Protein AF-A0A9D1DK27-F1 (afdb_monomer_lite)

Organism: NCBI:txid2840923

Secondary structure (DSSP, 8-state):
-HHHHHHHHHHHT--PPPBTTB-HHHHHHHHHHHHHHHHHHHHHHTT---

Structure (mmCIF, N/CA/C/O backbone):
data_AF-A0A9D1DK27-F1
#
_entry.id   AF-A0A9D1DK27-F1
#
loop_
_atom_site.group_PDB
_atom_site.id
_atom_site.type_symbol
_atom_site.label_atom_id
_atom_site.label_alt_id
_atom_site.label_comp_id
_atom_site.label_asym_id
_atom_site.label_entity_id
_atom_site.label_seq_id
_atom_site.pdbx_PDB_ins_code
_atom_site.Cartn_x
_atom_site.Cartn_y
_atom_site.Cartn_z
_atom_site.occupancy
_atom_site.B_iso_or_equiv
_atom_site.auth_seq_id
_atom_site.auth_comp_id
_atom_site.auth_asym_id
_atom_site.auth_atom_id
_atom_site.pdbx_PDB_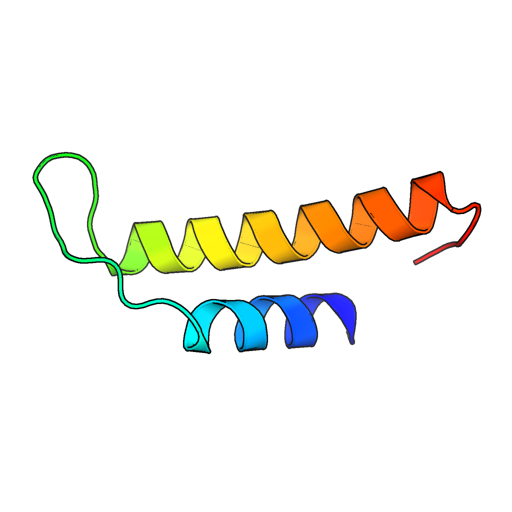model_num
ATOM 1 N N . GLU A 1 1 ? -2.723 -8.528 10.568 1.00 72.75 1 GLU A N 1
ATOM 2 C CA . GLU A 1 1 ? -2.395 -9.409 9.422 1.00 72.75 1 GLU A CA 1
ATOM 3 C C . GLU A 1 1 ? -3.203 -9.044 8.174 1.00 72.75 1 GLU A C 1
ATOM 5 O O . GLU A 1 1 ? -2.608 -8.636 7.182 1.00 72.75 1 GLU A O 1
ATOM 10 N N . THR A 1 2 ? -4.536 -9.006 8.268 1.00 89.88 2 THR A N 1
ATOM 11 C CA . THR A 1 2 ? -5.473 -8.682 7.171 1.00 89.88 2 THR A CA 1
ATOM 12 C C . THR A 1 2 ? -5.165 -7.387 6.406 1.00 89.88 2 THR A C 1
ATOM 14 O O . THR A 1 2 ? -5.194 -7.370 5.180 1.00 89.88 2 THR A O 1
ATOM 17 N N . ALA A 1 3 ? -4.806 -6.293 7.090 1.00 93.38 3 ALA A N 1
ATOM 18 C CA . ALA A 1 3 ? -4.498 -5.027 6.413 1.00 93.38 3 ALA A CA 1
ATOM 19 C C . ALA A 1 3 ? -3.251 -5.110 5.506 1.00 93.38 3 ALA A C 1
ATOM 21 O O . ALA A 1 3 ? -3.182 -4.439 4.477 1.00 93.38 3 ALA A O 1
ATOM 22 N N . ARG A 1 4 ? -2.269 -5.953 5.859 1.00 95.00 4 ARG A N 1
ATOM 23 C CA . ARG A 1 4 ? -1.080 -6.198 5.025 1.00 95.00 4 ARG A CA 1
ATOM 24 C C . ARG A 1 4 ? -1.413 -7.071 3.817 1.00 95.00 4 ARG A C 1
ATOM 26 O O . ARG A 1 4 ? -0.874 -6.843 2.742 1.00 95.00 4 ARG A O 1
ATOM 33 N N . GLU A 1 5 ? -2.302 -8.044 3.975 1.00 96.31 5 GLU A N 1
ATOM 34 C CA . GLU A 1 5 ? -2.789 -8.861 2.857 1.00 96.31 5 GLU A CA 1
ATOM 35 C C . GLU A 1 5 ? -3.589 -8.032 1.856 1.00 96.31 5 GLU A C 1
ATOM 37 O O . GLU A 1 5 ? -3.338 -8.124 0.657 1.00 96.31 5 GLU A O 1
ATOM 42 N N . PHE A 1 6 ? -4.471 -7.158 2.348 1.00 96.06 6 PHE A N 1
ATOM 43 C CA . PHE A 1 6 ? -5.180 -6.185 1.520 1.00 96.06 6 PHE A CA 1
ATOM 44 C C . PHE A 1 6 ? -4.209 -5.330 0.698 1.00 96.06 6 PHE A C 1
ATOM 46 O O . PHE A 1 6 ? -4.369 -5.192 -0.513 1.00 96.06 6 PHE A O 1
ATOM 53 N N . ALA A 1 7 ? -3.172 -4.791 1.343 1.00 97.25 7 ALA A N 1
ATOM 54 C CA . ALA A 1 7 ? -2.178 -3.965 0.673 1.00 97.25 7 ALA A CA 1
ATOM 55 C C . ALA A 1 7 ? -1.443 -4.719 -0.447 1.00 97.25 7 ALA A C 1
ATOM 57 O O . ALA A 1 7 ? -1.280 -4.177 -1.539 1.00 97.25 7 ALA A O 1
ATOM 58 N N . ARG A 1 8 ? -1.062 -5.982 -0.212 1.00 96.38 8 ARG A N 1
ATOM 59 C CA . ARG A 1 8 ? -0.457 -6.839 -1.245 1.00 96.38 8 ARG A CA 1
ATOM 60 C C . ARG A 1 8 ? -1.407 -7.101 -2.410 1.00 96.38 8 ARG A C 1
ATOM 62 O O . ARG A 1 8 ? -0.975 -7.055 -3.558 1.00 96.38 8 ARG A O 1
ATOM 69 N N . ALA A 1 9 ? -2.686 -7.346 -2.131 1.00 97.12 9 ALA A N 1
ATOM 70 C CA . ALA A 1 9 ? -3.692 -7.552 -3.169 1.00 97.12 9 ALA A CA 1
ATOM 71 C C . ALA A 1 9 ? -3.897 -6.290 -4.025 1.00 97.12 9 ALA A C 1
ATOM 73 O O . ALA A 1 9 ? -3.965 -6.387 -5.245 1.00 97.12 9 ALA A O 1
ATOM 74 N N . ALA A 1 10 ? -3.897 -5.101 -3.414 1.00 95.88 10 ALA A N 1
ATOM 75 C CA . ALA A 1 10 ? -4.059 -3.833 -4.130 1.00 95.88 10 ALA A CA 1
ATOM 76 C C . ALA A 1 10 ? -2.968 -3.585 -5.190 1.00 95.88 10 ALA A C 1
ATOM 78 O O . ALA A 1 10 ? -3.213 -2.931 -6.201 1.00 95.88 10 ALA A O 1
ATOM 79 N N . VAL A 1 11 ? -1.763 -4.126 -4.992 1.00 96.44 11 VAL A N 1
ATOM 80 C CA . VAL A 1 11 ? -0.663 -4.014 -5.959 1.00 96.44 11 VAL A CA 1
ATOM 81 C C . VAL A 1 11 ? -0.926 -4.825 -7.236 1.00 96.44 11 VAL A C 1
ATOM 83 O O . VAL A 1 11 ? -0.433 -4.445 -8.297 1.00 96.44 11 VAL A O 1
ATOM 86 N N . ALA A 1 12 ? -1.713 -5.906 -7.170 1.00 95.69 12 ALA A N 1
ATOM 87 C CA . ALA A 1 12 ? -2.056 -6.722 -8.339 1.00 95.69 12 ALA A CA 1
ATOM 88 C C . ALA A 1 12 ? -2.966 -5.984 -9.341 1.00 95.69 12 ALA A C 1
ATOM 90 O O . ALA A 1 12 ? -2.966 -6.316 -10.524 1.00 95.69 12 ALA A O 1
ATOM 91 N N . GLU A 1 13 ? -3.668 -4.942 -8.890 1.00 97.25 13 GLU A N 1
ATOM 92 C CA . GLU A 1 13 ? -4.582 -4.132 -9.706 1.00 97.25 13 GLU A CA 1
ATOM 93 C C . GLU A 1 13 ? -3.866 -3.048 -10.532 1.00 97.25 13 GLU A C 1
ATOM 95 O O . GLU A 1 13 ? -4.495 -2.326 -11.308 1.00 97.25 13 GLU A O 1
ATOM 100 N N . ILE A 1 14 ? -2.545 -2.895 -10.379 1.00 96.62 14 ILE A N 1
ATOM 101 C CA . ILE A 1 14 ? -1.770 -1.854 -11.060 1.00 96.62 14 ILE A CA 1
ATOM 102 C C . ILE A 1 14 ? -0.553 -2.422 -11.794 1.00 96.62 14 ILE A C 1
ATOM 104 O O . ILE A 1 14 ? 0.134 -3.328 -11.334 1.00 96.62 14 ILE A O 1
ATOM 108 N N . SER A 1 15 ? -0.213 -1.816 -12.935 1.00 96.62 15 SER A N 1
ATOM 109 C CA . SER A 1 15 ? 0.994 -2.162 -13.696 1.00 96.62 15 SER A CA 1
ATOM 110 C C . SER A 1 15 ? 1.829 -0.918 -14.031 1.00 96.62 15 SER A C 1
ATOM 112 O O . SER A 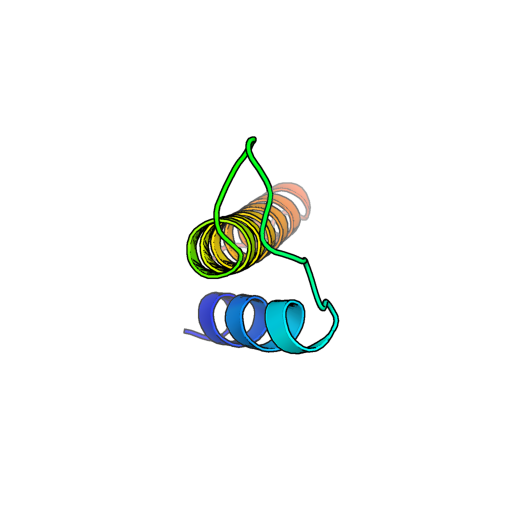1 15 ? 1.860 -0.470 -15.182 1.00 96.62 15 SER A O 1
ATOM 114 N N . PRO A 1 16 ? 2.509 -0.315 -13.036 1.00 96.94 16 PRO A N 1
ATOM 115 C CA . PRO A 1 16 ? 3.405 0.807 -13.270 1.00 96.94 16 PRO A CA 1
ATOM 116 C C . PRO A 1 16 ? 4.632 0.381 -14.086 1.00 96.94 16 PRO A C 1
ATOM 118 O O . PRO A 1 16 ? 5.167 -0.715 -13.918 1.00 96.94 16 PRO A O 1
ATOM 121 N N . ARG A 1 17 ? 5.119 1.289 -14.935 1.00 96.88 17 ARG A N 1
ATOM 122 C CA . ARG A 1 17 ? 6.360 1.116 -15.702 1.00 96.88 17 ARG A CA 1
ATOM 123 C C . ARG A 1 17 ? 7.582 1.655 -14.961 1.00 96.88 17 ARG A C 1
ATOM 125 O O . ARG A 1 17 ? 7.468 2.565 -14.135 1.00 96.88 17 ARG A O 1
ATOM 132 N N . ASP A 1 18 ? 8.757 1.187 -15.358 1.00 98.06 18 ASP A N 1
ATOM 133 C CA . ASP A 1 18 ? 10.020 1.854 -15.058 1.00 98.06 18 ASP A CA 1
ATOM 134 C C . ASP A 1 18 ? 10.115 3.215 -15.765 1.00 98.06 18 ASP A C 1
ATOM 136 O O . ASP A 1 18 ? 9.641 3.411 -16.894 1.00 98.06 18 ASP A O 1
ATOM 140 N N . SER A 1 19 ? 10.716 4.192 -15.086 1.00 97.56 19 SER A N 1
ATOM 141 C CA . SER A 1 19 ? 11.051 5.486 -15.679 1.00 97.56 19 SER A CA 1
ATOM 142 C C . SER A 1 19 ? 12.174 6.182 -14.916 1.00 97.56 19 SER A C 1
ATOM 144 O O . SER A 1 19 ? 12.518 5.786 -13.805 1.00 97.56 19 SER A O 1
ATOM 146 N N . TRP A 1 20 ? 12.673 7.287 -15.478 1.00 97.44 20 TRP A N 1
ATOM 147 C CA . TRP A 1 20 ? 13.692 8.137 -14.850 1.00 97.44 20 TRP A CA 1
ATOM 148 C C . TRP A 1 20 ? 13.332 8.596 -13.428 1.00 97.44 20 TRP A C 1
ATOM 150 O O . TRP A 1 20 ? 14.222 8.870 -12.634 1.00 97.44 20 TRP A O 1
ATOM 160 N N . ARG A 1 21 ? 12.034 8.681 -13.094 1.00 97.12 21 ARG A N 1
ATOM 161 C CA . ARG A 1 21 ? 11.575 9.108 -11.763 1.00 97.12 21 ARG A CA 1
ATOM 162 C C . ARG A 1 21 ? 11.678 8.012 -10.705 1.00 97.12 21 ARG A C 1
ATOM 164 O O . ARG A 1 21 ? 11.807 8.340 -9.536 1.00 97.12 21 ARG A O 1
ATOM 171 N N . ALA A 1 22 ? 11.496 6.748 -11.091 1.00 98.06 22 ALA A N 1
ATOM 172 C CA . ALA A 1 22 ? 11.520 5.602 -10.179 1.00 98.06 22 ALA A CA 1
ATOM 173 C C . ALA A 1 22 ? 11.355 4.285 -10.945 1.00 98.06 22 ALA A C 1
ATOM 175 O O . ALA A 1 22 ? 10.594 4.228 -11.925 1.00 98.06 22 ALA A O 1
ATOM 176 N N . SER A 1 23 ? 11.977 3.229 -10.415 1.00 98.31 23 SER A N 1
ATOM 177 C CA . SER A 1 23 ? 11.785 1.855 -10.875 1.00 98.31 23 SER A CA 1
ATOM 178 C C . SER A 1 23 ? 10.373 1.342 -10.581 1.00 98.31 23 SER A C 1
ATOM 180 O O . SER A 1 23 ? 9.693 1.800 -9.657 1.00 98.31 23 SER A O 1
ATOM 182 N N . ARG A 1 24 ?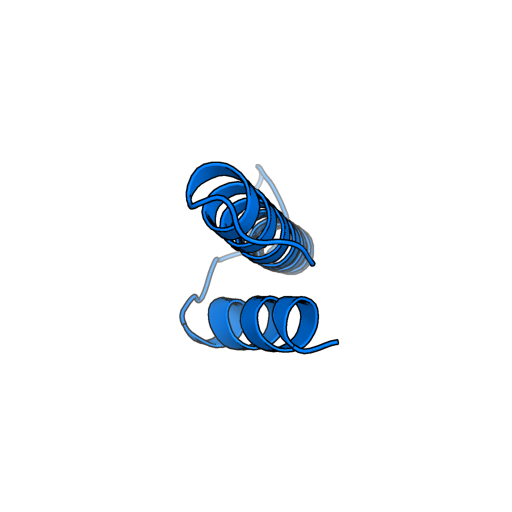 9.935 0.346 -11.349 1.00 97.69 24 ARG A N 1
ATOM 183 C CA . ARG A 1 24 ? 8.680 -0.376 -11.153 1.00 97.69 24 ARG A CA 1
ATOM 184 C C . ARG A 1 24 ? 8.621 -0.997 -9.761 1.00 97.69 24 ARG A C 1
ATOM 186 O O . ARG A 1 24 ? 7.616 -0.833 -9.082 1.00 97.69 24 ARG A O 1
ATOM 193 N N . ALA A 1 25 ? 9.697 -1.646 -9.314 1.00 97.75 25 ALA A N 1
ATOM 194 C CA . ALA A 1 25 ? 9.753 -2.276 -7.993 1.00 97.75 25 ALA A CA 1
ATOM 195 C C . ALA A 1 25 ? 9.498 -1.268 -6.861 1.00 97.75 25 ALA A C 1
ATOM 197 O O . ALA A 1 25 ? 8.667 -1.517 -5.990 1.00 97.75 25 ALA A O 1
ATOM 198 N N . PHE A 1 26 ? 10.137 -0.094 -6.916 1.00 97.88 26 PHE A N 1
A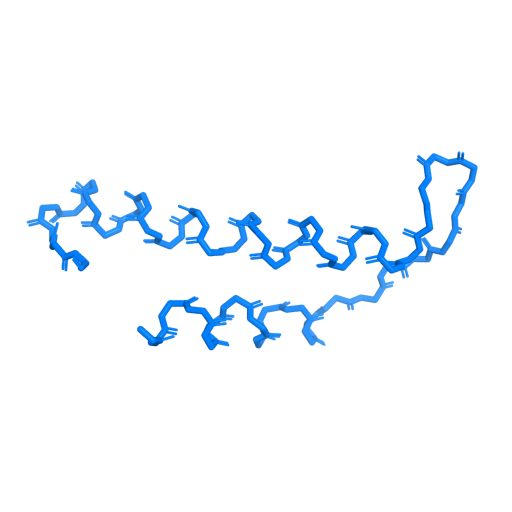TOM 199 C CA . PHE A 1 26 ? 9.918 0.949 -5.915 1.00 97.88 26 PHE A CA 1
ATOM 200 C C . PHE A 1 26 ? 8.484 1.493 -5.954 1.00 97.88 26 PHE A C 1
ATOM 202 O O . PHE A 1 26 ? 7.869 1.693 -4.911 1.00 97.88 26 PHE A O 1
ATOM 209 N N . ARG A 1 27 ? 7.908 1.674 -7.149 1.00 98.12 27 ARG A N 1
ATOM 210 C CA . ARG A 1 27 ? 6.510 2.115 -7.300 1.00 98.12 27 ARG A CA 1
ATOM 211 C C . ARG A 1 27 ? 5.516 1.123 -6.702 1.00 98.12 27 ARG A C 1
ATOM 213 O O . ARG A 1 27 ? 4.575 1.554 -6.047 1.00 98.12 27 ARG A O 1
ATOM 220 N N . LEU A 1 28 ? 5.723 -0.175 -6.925 1.00 97.88 28 LEU A N 1
ATOM 221 C CA . LEU A 1 28 ? 4.873 -1.225 -6.359 1.00 97.88 28 LEU A CA 1
ATOM 222 C C . LEU A 1 28 ? 4.974 -1.246 -4.831 1.00 97.88 28 LEU A C 1
ATOM 224 O O . LEU A 1 28 ? 3.949 -1.294 -4.161 1.00 97.88 28 LEU A O 1
ATOM 228 N N . HIS A 1 29 ? 6.185 -1.113 -4.284 1.00 97.31 29 HIS A N 1
ATOM 229 C CA . HIS A 1 29 ? 6.386 -1.016 -2.837 1.00 97.31 29 HIS A CA 1
ATOM 230 C C . HIS A 1 29 ? 5.671 0.203 -2.230 1.00 97.31 29 HIS A C 1
ATOM 232 O O . HIS A 1 29 ? 4.970 0.078 -1.230 1.00 97.31 29 HIS A O 1
ATOM 238 N N . VAL A 1 30 ? 5.792 1.378 -2.859 1.00 97.69 30 VAL A N 1
ATOM 239 C CA . VAL A 1 30 ? 5.078 2.585 -2.414 1.00 97.69 30 VAL A CA 1
ATOM 240 C C . VAL A 1 30 ? 3.564 2.383 -2.476 1.00 97.69 30 VAL A C 1
ATOM 242 O O . VAL A 1 30 ? 2.870 2.781 -1.546 1.00 97.69 30 VAL A O 1
ATOM 245 N N . ALA A 1 31 ? 3.042 1.752 -3.531 1.00 98.12 31 ALA A N 1
ATOM 246 C CA . ALA A 1 31 ? 1.614 1.465 -3.644 1.00 98.12 31 ALA A CA 1
ATOM 247 C C . ALA A 1 31 ? 1.115 0.544 -2.517 1.00 98.12 31 ALA A C 1
ATOM 249 O O . ALA A 1 31 ? 0.080 0.838 -1.920 1.00 98.12 31 ALA A O 1
ATOM 250 N N . GLU A 1 32 ? 1.871 -0.505 -2.177 1.00 98.19 32 GLU A N 1
ATOM 251 C CA . GLU A 1 32 ? 1.567 -1.388 -1.044 1.00 98.19 32 GLU A CA 1
ATOM 252 C C . GLU A 1 32 ? 1.519 -0.604 0.278 1.00 98.19 32 GLU A C 1
ATOM 254 O O . GLU A 1 32 ? 0.530 -0.651 1.009 1.00 98.19 32 GLU A O 1
ATOM 259 N N . GLU A 1 33 ? 2.557 0.181 0.574 1.00 98.31 33 GLU A N 1
ATOM 260 C CA . GL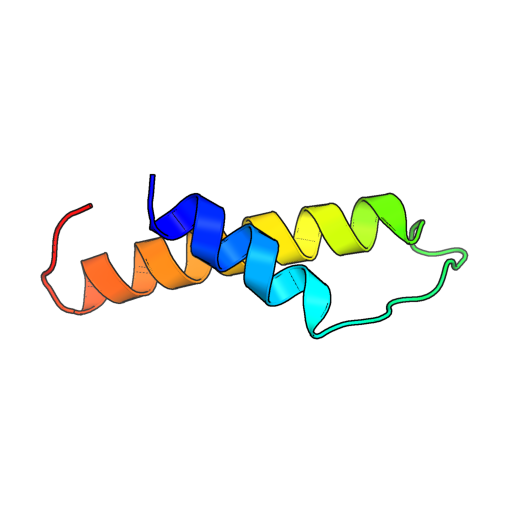U A 1 33 ? 2.627 0.970 1.810 1.00 98.31 33 GLU A CA 1
ATOM 261 C C . GLU A 1 33 ? 1.517 2.025 1.889 1.00 98.31 33 GLU A C 1
ATOM 263 O O . GLU A 1 33 ? 0.924 2.232 2.951 1.00 98.31 33 GLU A O 1
ATOM 268 N N . CYS A 1 34 ? 1.193 2.673 0.768 1.00 98.31 34 CYS A N 1
ATOM 269 C CA . CYS A 1 34 ? 0.076 3.606 0.685 1.00 98.31 34 CYS A CA 1
ATOM 270 C C . CYS A 1 34 ? -1.261 2.910 0.956 1.00 98.31 34 CYS A C 1
ATOM 272 O O . CYS A 1 34 ? -2.048 3.430 1.745 1.00 98.31 34 CYS A O 1
ATOM 274 N N . ALA A 1 35 ? -1.512 1.741 0.359 1.00 98.19 35 ALA A N 1
ATOM 275 C CA . ALA A 1 35 ? -2.741 0.981 0.574 1.00 98.19 35 ALA A CA 1
ATOM 276 C C . ALA A 1 35 ? -2.889 0.536 2.038 1.00 98.19 35 ALA A C 1
ATOM 278 O O . ALA A 1 35 ? -3.954 0.715 2.631 1.00 98.19 35 ALA A O 1
ATOM 279 N N . PHE A 1 36 ? -1.809 0.033 2.646 1.00 97.81 36 PHE A N 1
ATOM 280 C CA . PHE A 1 36 ? -1.785 -0.341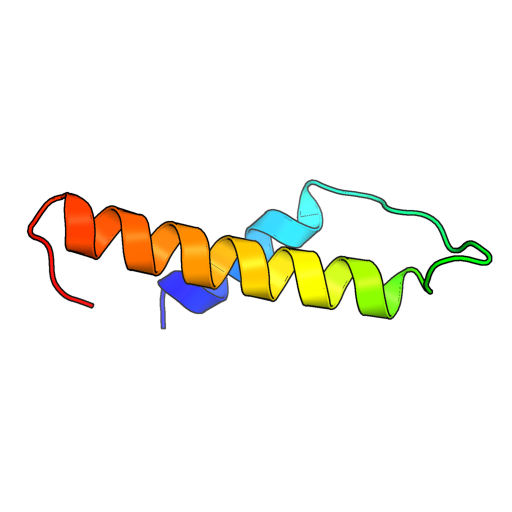 4.060 1.00 97.81 36 PHE A CA 1
ATOM 281 C C . PHE A 1 36 ? -2.118 0.854 4.962 1.00 97.81 36 PHE A C 1
ATOM 283 O O . PHE A 1 36 ? -3.030 0.780 5.784 1.00 97.81 36 PHE A O 1
ATOM 290 N N . ARG A 1 37 ? -1.413 1.981 4.788 1.00 98.06 37 ARG A N 1
ATOM 291 C CA . ARG A 1 37 ? -1.624 3.187 5.605 1.00 98.06 37 ARG A CA 1
ATOM 292 C C . ARG A 1 37 ? -3.015 3.777 5.410 1.00 98.06 37 ARG A C 1
ATOM 294 O O . ARG A 1 37 ? -3.626 4.189 6.389 1.00 98.06 37 ARG A O 1
ATOM 301 N N . ALA A 1 38 ? -3.516 3.800 4.176 1.00 97.94 38 ALA A N 1
ATOM 302 C CA . ALA A 1 38 ? -4.842 4.323 3.868 1.00 97.94 38 ALA A CA 1
ATOM 303 C C . ALA A 1 38 ? -5.948 3.505 4.544 1.00 97.94 38 ALA A C 1
ATOM 305 O O . ALA A 1 38 ? -6.854 4.092 5.132 1.00 97.94 38 ALA A O 1
ATOM 306 N N . LEU A 1 39 ? -5.856 2.170 4.508 1.00 96.75 39 LEU A N 1
ATOM 307 C CA . LEU A 1 39 ? -6.802 1.300 5.206 1.00 96.75 39 LEU A CA 1
ATOM 308 C C . LEU A 1 39 ? -6.694 1.458 6.726 1.00 96.75 39 LEU A C 1
ATOM 310 O O . LEU A 1 39 ? -7.707 1.536 7.415 1.00 96.75 39 LEU A O 1
ATOM 314 N N . CYS A 1 40 ? -5.472 1.530 7.258 1.00 96.81 40 CYS A N 1
ATOM 315 C CA . CYS A 1 40 ? -5.290 1.701 8.692 1.00 96.81 40 CYS A CA 1
ATOM 316 C C . CYS A 1 40 ? -5.922 3.015 9.184 1.00 96.81 40 CYS A C 1
ATOM 318 O O . CYS A 1 40 ? -6.693 3.038 10.142 1.00 96.81 40 CYS A O 1
ATOM 320 N N . GLU A 1 41 ? -5.642 4.107 8.477 1.00 97.94 41 GLU A N 1
ATOM 321 C CA . GLU A 1 41 ? -6.185 5.424 8.793 1.00 97.94 41 GLU A CA 1
ATOM 322 C C . GLU A 1 41 ? -7.712 5.480 8.623 1.00 97.94 41 GLU A C 1
ATOM 324 O O . GLU A 1 41 ? -8.395 6.113 9.428 1.00 97.94 41 GLU A O 1
ATOM 329 N N . SER A 1 42 ? -8.279 4.811 7.611 1.00 97.81 42 SER A N 1
ATOM 330 C CA . SER A 1 42 ? -9.732 4.798 7.399 1.00 97.81 42 SER A CA 1
ATOM 331 C C . SER A 1 42 ? -10.477 4.079 8.524 1.00 97.81 42 SER A C 1
ATOM 333 O O . SER A 1 42 ? -11.495 4.588 8.991 1.00 97.81 42 SER A O 1
ATOM 335 N N . VAL A 1 43 ? -9.943 2.956 9.018 1.00 97.25 43 VAL A N 1
ATOM 336 C CA . VAL A 1 43 ? -10.504 2.231 10.169 1.00 97.25 43 VAL A CA 1
ATOM 337 C C . VAL A 1 43 ? -10.475 3.101 11.423 1.00 97.25 43 VAL A C 1
ATOM 339 O O . VAL A 1 43 ? -11.494 3.213 12.103 1.00 97.25 43 VAL A O 1
ATOM 342 N N . LEU A 1 44 ? -9.347 3.765 11.703 1.00 97.31 44 LEU A N 1
ATOM 343 C CA . LEU A 1 44 ? -9.226 4.664 12.856 1.00 97.31 44 LEU A CA 1
ATOM 344 C C . LEU A 1 44 ? -10.226 5.826 12.777 1.00 97.31 44 LEU A C 1
ATOM 346 O O . LEU A 1 44 ? -10.911 6.122 13.755 1.00 97.31 44 LEU A O 1
ATOM 350 N N . ARG A 1 45 ? -10.371 6.455 11.604 1.00 97.94 45 ARG A N 1
ATOM 351 C CA . ARG A 1 45 ? -11.335 7.550 11.384 1.00 97.94 45 ARG A CA 1
ATOM 352 C C . ARG A 1 45 ? -12.790 7.108 11.477 1.00 97.94 45 ARG A C 1
ATOM 354 O O . ARG A 1 45 ? -13.640 7.917 11.833 1.00 97.94 45 ARG A O 1
ATOM 361 N N . ALA A 1 46 ? -13.077 5.842 11.190 1.00 98.12 46 ALA A N 1
ATOM 362 C CA . ALA A 1 46 ? -14.396 5.250 11.383 1.00 98.12 46 ALA A CA 1
ATOM 363 C C . ALA A 1 46 ? -14.688 4.880 12.854 1.00 98.12 46 ALA A C 1
ATOM 365 O O . ALA A 1 46 ? -15.753 4.339 13.142 1.00 98.12 46 ALA A O 1
ATOM 366 N N . GLY A 1 47 ? -13.762 5.150 13.784 1.00 97.69 47 GLY A N 1
ATOM 367 C CA . GLY A 1 47 ? -13.882 4.780 15.197 1.00 97.69 47 GLY A CA 1
ATOM 368 C C . GLY A 1 47 ? -13.510 3.324 15.497 1.00 97.69 47 GLY A C 1
ATOM 369 O O . GLY A 1 47 ? -13.734 2.851 16.610 1.00 97.69 47 GLY A O 1
ATOM 370 N N . GLY A 1 48 ? -12.956 2.604 14.519 1.00 95.00 48 GLY A N 1
ATOM 371 C CA . GLY A 1 48 ? -12.445 1.247 14.688 1.00 95.00 48 GLY A CA 1
ATOM 372 C C . GLY A 1 48 ? -11.032 1.210 15.280 1.00 95.00 48 GLY A C 1
ATOM 373 O O . GLY A 1 48 ? -10.352 2.228 15.404 1.00 95.00 48 GLY A O 1
ATOM 374 N N . ARG A 1 49 ? -10.566 0.004 15.627 1.00 88.00 49 ARG A N 1
ATOM 375 C CA . ARG A 1 49 ? -9.205 -0.264 16.120 1.00 88.00 49 ARG A CA 1
ATOM 376 C C . ARG A 1 49 ? -8.575 -1.405 15.318 1.00 88.00 49 ARG A C 1
ATOM 378 O O . ARG A 1 49 ? -9.283 -2.343 14.958 1.00 88.00 49 ARG A O 1
ATOM 385 N N . LEU A 1 50 ? -7.271 -1.300 15.051 1.00 80.38 50 LEU A N 1
ATOM 386 C CA . LEU A 1 50 ? -6.455 -2.298 14.343 1.00 80.38 50 LEU A CA 1
ATOM 387 C C . LEU A 1 50 ? -5.591 -3.119 15.289 1.00 80.38 50 LEU A C 1
ATOM 389 O O . LEU A 1 50 ? -5.170 -2.552 16.325 1.00 80.38 50 LEU A O 1
#

Sequence (50 aa):
ETAREFARAAVAEISPRDSWRASRAFRLHVAEECAFRALCESVLRAGGRL

Foldseek 3Di:
DVLLVQLLVQLVVDDDDDDPVDHRVVVSVVSSVCSSVVVQVVCVVVVHHD

pLDDT: mean 96.06, std 4.48, range [72.75, 98.31]

InterPro domains:
  IPR005107 CO dehydrogenase flavoprotein, C-terminal [PF03450] (1-40)
  IPR036683 CO dehydrogenase flavoprotein, C-terminal domain superfamily [SSF55447] (1-41)

Radius of gyration: 12.67 Å; chains: 1; bounding box: 28×18×32 Å